Protein 3JTN (pdb70)

B-factor: mean 43.4, std 14.2, range [15.09, 226.24]

Organism: Bacillus subtilis (strain 168) (NCBI:txid224308)

InterPro domains:
  IPR008681 Negative regulator of genetic competence, MecA [MF_01124] (1-193)
  IPR008681 Negative regulator of genetic competence, MecA [PF05389] (1-189)
  IPR008681 Negative regulator of genetic competence, MecA [PIRSF029008] (1-193)
  IPR008681 Negative regulator of genetic competence, MecA [PTHR39161] (1-194)
  IPR038471 MecA, C-terminal domain superfamily [G3DSA:3.30.70.1950] (104-194)

Foldseek 3Di:
DFKFKAPDCVLVLVLLVVCVVQVNQWWWWWAAPNIIMTDGDDSDVDDPCVSVVSVVVRGHGDPDDVVCRPVPIHTDGHTRSSVVSVVPD/DFKWKALDVVLVLVLLVVLVVQVNQFWWWWAAPNIIMTDRPDRRPDDPVVSVVSVVVGTGGDPDDVVCRVVGTHTDGHRRVSVCSVPPVD

Secondary structure (DSSP, 8-state):
-EEEEESSHHHHHHHHHHHHHTT----EEEEETTEEEEEE---TT--HHHHHHHHHHH-EE----HHHHHHHSEEEESS-HHHHHHTT-/-EEEEESSHHHHHHHHHHHHHTT----EEEEETTEEEEEES--TT--HHHHHHHHHHH-EE----HHHHHHHSEEEESS-HHHHHHHH--

Radius of gyration: 16.96 Å; Cα contacts (8 Å, |Δi|>4): 336; chains: 2; bounding box: 32×52×38 Å

Structure (mmCIF, N/CA/C/O backbone):
data_3JTN
#
_entry.id   3JTN
#
_cell.length_a   28.930
_cell.length_b   71.660
_cell.length_c   39.330
_cell.angle_alpha   90.00
_cell.angle_beta   95.35
_cell.angle_gamma   90.00
#
_symmetry.space_group_name_H-M   'P 1 21 1'
#
loop_
_entity.id
_entity.type
_entity.pdbx_description
1 polymer 'Adapter protein mecA 2'
2 non-polymer 'IODIDE ION'
3 water water
#
loop_
_atom_site.group_PDB
_atom_site.id
_atom_site.type_symbol
_atom_site.label_atom_id
_atom_site.label_alt_id
_atom_site.label_comp_id
_atom_site.label_asym_id
_atom_site.label_entity_id
_atom_site.label_seq_id
_atom_site.pdbx_PDB_ins_code
_atom_site.Cartn_x
_atom_site.Cartn_y
_atom_site.Cartn_z
_atom_site.occupancy
_atom_site.B_iso_or_equiv
_atom_site.auth_seq_id
_atom_site.auth_comp_id
_atom_site.auth_asym_id
_atom_site.auth_atom_id
_atom_site.pdbx_PDB_model_num
ATOM 1 N N . ASP A 1 2 ? 7.716 59.306 20.564 1.00 64.84 2 ASP A N 1
ATOM 2 C CA . ASP A 1 2 ? 8.275 59.306 19.216 1.00 67.19 2 ASP A CA 1
ATOM 3 C C . ASP A 1 2 ? 9.696 58.760 19.258 1.00 64.00 2 ASP A C 1
ATOM 4 O O . ASP A 1 2 ? 10.460 58.915 18.299 1.00 64.71 2 ASP A O 1
ATOM 9 N N . ILE A 1 3 ? 10.045 58.143 20.384 1.00 57.35 3 ILE A N 1
ATOM 10 C CA . ILE A 1 3 ? 11.417 57.739 20.649 1.00 47.64 3 ILE A CA 1
ATOM 11 C C . ILE A 1 3 ? 11.572 56.229 20.611 1.00 45.30 3 ILE A C 1
ATOM 12 O O . ILE A 1 3 ? 10.883 55.516 21.334 1.00 43.32 3 ILE A O 1
ATOM 17 N N . ILE A 1 4 ? 12.498 55.750 19.787 1.00 43.69 4 ILE A N 1
ATOM 18 C CA . ILE A 1 4 ? 12.816 54.336 19.729 1.00 37.41 4 ILE A CA 1
ATOM 19 C C . ILE A 1 4 ? 14.303 54.214 19.476 1.00 37.30 4 ILE A C 1
ATOM 20 O O . ILE A 1 4 ? 14.820 54.754 18.495 1.00 37.57 4 ILE A O 1
ATOM 25 N N . TYR A 1 5 ? 14.995 53.504 20.358 1.00 34.78 5 TYR A N 1
ATOM 26 C CA . TYR A 1 5 ? 16.403 53.242 20.143 1.00 35.18 5 TYR A CA 1
ATOM 27 C C . TYR A 1 5 ? 16.620 51.758 19.960 1.00 34.35 5 TYR A C 1
ATOM 28 O O . TYR A 1 5 ? 15.924 50.955 20.567 1.00 35.10 5 TYR A O 1
ATOM 37 N N . GLN A 1 6 ? 17.549 51.393 19.086 1.00 33.47 6 GLN A N 1
ATOM 38 C CA . GLN A 1 6 ? 17.956 50.008 18.998 1.00 34.89 6 GLN A CA 1
ATOM 39 C C . GLN A 1 6 ? 19.152 49.838 19.913 1.00 41.27 6 GLN A C 1
ATOM 40 O O . GLN A 1 6 ? 19.846 50.804 20.236 1.00 44.15 6 GLN A O 1
ATOM 46 N N . PHE A 1 7 ? 19.388 48.611 20.341 1.00 44.30 7 PHE A N 1
ATOM 47 C CA . PHE A 1 7 ? 20.438 48.359 21.310 1.00 44.84 7 PHE A CA 1
ATOM 48 C C . PHE A 1 7 ? 21.314 47.199 20.882 1.00 50.01 7 PHE A C 1
ATOM 49 O O . PHE A 1 7 ? 20.839 46.241 20.274 1.00 52.92 7 PHE A O 1
ATOM 57 N N . HIS A 1 8 ? 22.607 47.316 21.153 1.00 51.90 8 HIS A N 1
ATOM 58 C CA . HIS A 1 8 ? 23.535 46.278 20.762 1.00 54.39 8 HIS A CA 1
ATOM 59 C C . HIS A 1 8 ? 23.127 44.980 21.451 1.00 49.22 8 HIS A C 1
ATOM 60 O O . HIS A 1 8 ? 22.925 43.956 20.799 1.00 50.89 8 HIS A O 1
ATOM 67 N N . SER A 1 9 ? 22.984 45.037 22.771 1.00 45.11 9 SER A N 1
ATOM 68 C CA . SER A 1 9 ? 22.510 43.890 23.533 1.00 48.14 9 SER A CA 1
ATOM 69 C C . SER A 1 9 ? 21.484 44.312 24.571 1.00 50.46 9 SER A C 1
ATOM 70 O O . SER A 1 9 ? 21.378 45.492 24.900 1.00 51.39 9 SER A O 1
ATOM 73 N N . PHE A 1 10 ? 20.730 43.345 25.088 1.00 49.38 10 PHE A N 1
ATOM 74 C CA . PHE A 1 10 ? 19.739 43.633 26.115 1.00 44.97 10 PHE A CA 1
ATOM 75 C C . PHE A 1 10 ? 20.394 44.226 27.365 1.00 41.40 10 PHE A C 1
ATOM 76 O O . PHE A 1 10 ? 19.751 44.928 28.143 1.00 37.50 10 PHE A O 1
ATOM 84 N N . GLU A 1 11 ? 21.678 43.948 27.557 1.00 38.61 11 GLU A N 1
ATOM 85 C CA . GLU A 1 11 ? 22.396 44.509 28.693 1.00 41.57 11 GLU A CA 1
ATOM 86 C C . GLU A 1 11 ? 22.495 46.034 28.620 1.00 37.66 11 GLU A C 1
ATOM 87 O O . GLU A 1 11 ? 22.492 46.707 29.649 1.00 37.20 11 GLU A O 1
ATOM 93 N N . ASP A 1 12 ? 22.591 46.582 27.413 1.00 36.59 12 ASP A N 1
ATOM 94 C CA . ASP A 1 12 ? 22.643 48.033 27.271 1.00 34.82 12 ASP A CA 1
ATOM 95 C C . ASP A 1 12 ? 21.314 48.621 27.723 1.00 29.46 12 ASP A C 1
ATOM 96 O O . ASP A 1 12 ? 21.250 49.760 28.182 1.00 28.07 12 ASP A O 1
ATOM 101 N N . ILE A 1 13 ? 20.250 47.830 27.611 1.00 28.78 13 ILE A N 1
ATOM 102 C CA . ILE A 1 13 ? 18.942 48.265 28.092 1.00 27.54 13 ILE A CA 1
ATOM 103 C C . ILE A 1 13 ? 18.889 48.121 29.595 1.00 30.40 13 ILE A C 1
ATOM 104 O O . ILE A 1 13 ? 18.281 48.935 30.268 1.00 29.55 13 ILE A O 1
ATOM 109 N N . ILE A 1 14 ? 19.551 47.104 30.143 1.00 34.67 14 ILE A N 1
ATOM 110 C CA . ILE A 1 14 ? 19.542 46.948 31.595 1.00 32.11 14 ILE A CA 1
ATOM 111 C C . ILE A 1 14 ? 20.289 48.109 32.221 1.00 33.00 14 ILE A C 1
ATOM 112 O O . ILE A 1 14 ? 19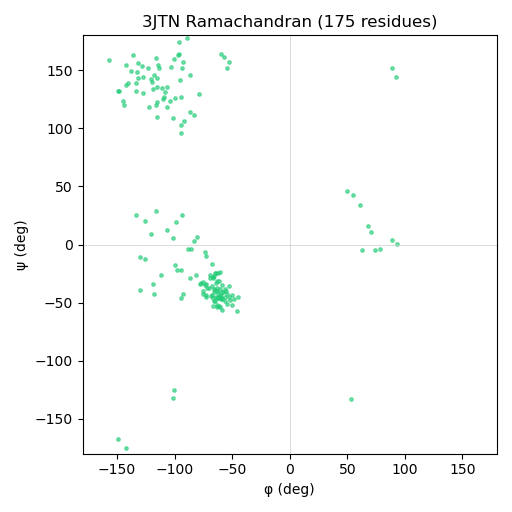.823 48.735 33.172 1.00 34.70 14 ILE A O 1
ATOM 117 N N . GLN A 1 15 ? 21.445 48.407 31.652 1.00 30.68 15 GLN A N 1
ATOM 118 C CA . GLN A 1 15 ? 22.279 49.500 32.102 1.00 25.05 15 GLN A CA 1
ATOM 119 C C . GLN A 1 15 ? 21.565 50.844 31.924 1.00 29.48 15 GLN A C 1
ATOM 120 O O . GLN A 1 15 ? 21.455 51.646 32.847 1.00 29.83 15 GLN A O 1
ATOM 126 N N . LEU A 1 16 ? 21.081 51.090 30.717 1.00 29.71 16 LEU A N 1
ATOM 127 C CA . LEU A 1 16 ? 20.236 52.244 30.466 1.00 27.65 16 LEU A CA 1
ATOM 128 C C . LEU A 1 16 ? 19.183 52.413 31.548 1.00 27.66 16 LEU A C 1
ATOM 129 O O . LEU A 1 16 ? 18.943 53.516 32.034 1.00 31.85 16 LEU A O 1
ATOM 134 N N . SER A 1 17 ? 18.542 51.315 31.918 1.00 28.54 17 SER A N 1
ATOM 135 C CA . SER A 1 17 ? 17.442 51.359 32.877 1.00 31.74 17 SER A CA 1
ATOM 136 C C . SER A 1 17 ? 17.807 52.062 34.161 1.00 33.16 17 SER A C 1
ATOM 137 O O . SER A 1 17 ? 16.976 52.736 34.770 1.00 35.95 17 SER A O 1
ATOM 140 N N . GLU A 1 18 ? 19.047 51.896 34.582 1.00 30.66 18 GLU A N 1
ATOM 141 C CA . GLU A 1 18 ? 19.516 52.561 35.792 1.00 36.25 18 GLU A CA 1
ATOM 142 C C . GLU A 1 18 ? 19.476 54.067 35.607 1.00 32.61 18 GLU A C 1
ATOM 143 O O . GLU A 1 18 ? 19.092 54.809 36.511 1.00 38.49 18 GLU A O 1
ATOM 149 N N . SER A 1 19 ? 19.863 54.522 34.424 1.00 28.12 19 SER A N 1
ATOM 150 C CA . SER A 1 19 ? 19.908 55.952 34.166 1.00 30.36 19 SER A CA 1
ATOM 151 C C . SER A 1 19 ? 18.475 56.463 34.039 1.00 26.83 19 SER A C 1
ATOM 152 O O . SER A 1 19 ? 18.124 57.474 34.636 1.00 27.91 19 SER A O 1
ATOM 155 N N . LEU A 1 20 ? 17.643 55.742 33.291 1.00 26.77 20 LEU A N 1
ATOM 156 C CA . LEU A 1 20 ? 16.246 56.157 33.120 1.00 30.86 20 LEU A CA 1
ATOM 157 C C . LEU A 1 20 ? 15.506 56.234 34.458 1.00 31.97 20 LEU A C 1
ATOM 158 O O . LEU A 1 20 ? 14.771 57.188 34.717 1.00 34.16 20 LEU A O 1
ATOM 163 N N . GLN A 1 21 ? 15.691 55.225 35.302 1.00 30.59 21 GLN A N 1
ATOM 164 C CA . GLN A 1 21 ? 15.138 55.256 36.651 1.00 30.82 21 GLN A CA 1
ATOM 165 C C . GLN A 1 21 ? 15.698 56.437 37.444 1.00 28.58 21 GLN A C 1
ATOM 166 O O . GLN A 1 21 ? 14.983 57.079 38.208 1.00 29.16 21 GLN A O 1
ATOM 172 N N . ARG A 1 22 ? 16.981 56.725 37.256 1.00 28.37 22 ARG A N 1
ATOM 173 C CA . ARG A 1 22 ? 17.590 57.868 37.911 1.00 29.64 22 ARG A CA 1
ATOM 174 C C . ARG A 1 22 ? 16.793 59.130 37.549 1.00 29.55 22 ARG A C 1
ATOM 175 O O . ARG A 1 22 ? 16.500 59.952 38.416 1.00 29.08 22 ARG A O 1
ATOM 183 N N . ILE A 1 23 ? 16.449 59.283 36.270 1.00 26.64 23 ILE A N 1
ATOM 184 C CA . ILE A 1 23 ? 15.790 60.510 35.829 1.00 25.66 23 ILE A CA 1
ATOM 185 C C . ILE A 1 23 ? 14.263 60.412 35.830 1.00 30.42 23 ILE A C 1
ATOM 186 O O . ILE A 1 23 ? 13.574 61.127 35.092 1.00 35.18 23 ILE A O 1
ATOM 191 N N . GLY A 1 24 ? 13.743 59.530 36.677 1.00 29.09 24 GLY A N 1
ATOM 192 C CA . GLY A 1 24 ? 12.308 59.405 36.867 1.00 30.17 24 GLY A CA 1
ATOM 193 C C . GLY A 1 24 ? 11.519 58.801 35.709 1.00 34.70 24 GLY A C 1
ATOM 194 O O . GLY A 1 24 ? 10.285 58.851 35.721 1.00 36.94 24 GLY A O 1
ATOM 195 N N . ILE A 1 25 ? 12.205 58.235 34.715 1.00 32.00 25 ILE A N 1
ATOM 196 C CA . ILE A 1 25 ? 11.520 57.559 33.603 1.00 31.23 25 ILE A CA 1
ATOM 197 C C . ILE A 1 25 ? 11.426 56.066 33.895 1.00 32.52 25 ILE A C 1
ATOM 198 O O . ILE A 1 25 ? 12.366 55.311 33.636 1.00 35.20 25 ILE A O 1
ATOM 203 N N . THR A 1 26 ? 10.289 55.640 34.431 1.00 33.43 26 THR A N 1
ATOM 204 C CA . THR A 1 26 ? 10.152 54.282 34.946 1.00 36.62 26 THR A CA 1
ATOM 205 C C . THR A 1 26 ? 9.398 53.363 33.975 1.00 34.13 26 THR A C 1
ATOM 206 O O . THR A 1 26 ? 9.129 52.204 34.272 1.00 31.14 26 THR A O 1
ATOM 210 N N . GLY A 1 27 ? 9.087 53.877 32.792 1.00 35.78 27 GLY A N 1
ATOM 211 C CA . GLY A 1 27 ? 8.306 53.116 31.838 1.00 33.80 27 GLY A CA 1
ATOM 212 C C . GLY A 1 27 ? 9.149 52.478 30.757 1.00 35.87 27 GLY A C 1
ATOM 213 O O . GLY A 1 27 ? 10.087 51.744 31.034 1.00 38.11 27 GLY A O 1
ATOM 214 N N . GLY A 1 28 ? 8.816 52.758 29.505 1.00 34.88 28 GLY A N 1
ATOM 215 C CA . GLY A 1 28 ? 9.521 52.154 28.397 1.00 32.97 28 GLY A CA 1
ATOM 216 C C . GLY A 1 28 ? 8.882 50.874 27.900 1.00 32.45 28 GLY A C 1
ATOM 217 O O . GLY A 1 28 ? 8.357 50.066 28.662 1.00 33.06 28 GLY A O 1
ATOM 218 N N . THR A 1 29 ? 8.937 50.681 26.597 1.00 32.90 29 THR A N 1
ATOM 219 C CA . THR A 1 29 ? 8.478 49.442 26.016 1.00 31.14 29 THR A CA 1
ATOM 220 C C . THR A 1 29 ? 9.607 48.809 25.242 1.00 32.00 29 THR A C 1
ATOM 221 O O . THR A 1 29 ? 10.128 49.392 24.292 1.00 33.05 29 THR A O 1
ATOM 225 N N . VAL A 1 30 ? 9.996 47.617 25.663 1.00 33.43 30 VAL A N 1
ATOM 226 C CA . VAL A 1 30 ? 11.065 46.895 24.993 1.00 33.47 3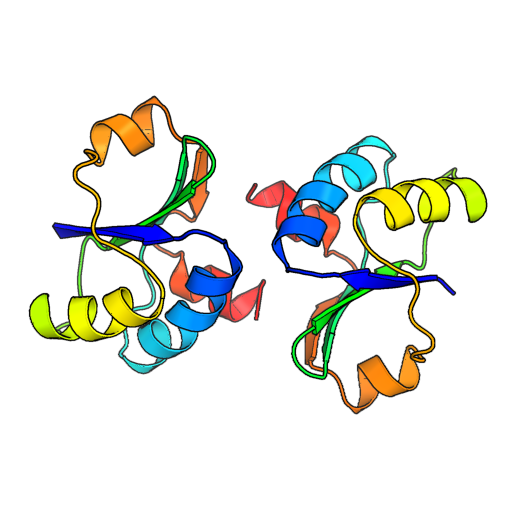0 VAL A CA 1
ATOM 227 C C . VAL A 1 30 ? 10.498 45.936 23.967 1.00 31.76 30 VAL A C 1
ATOM 228 O O . VAL A 1 30 ? 9.639 45.119 24.290 1.00 31.94 30 VAL A O 1
ATOM 232 N N . TYR A 1 31 ? 10.989 46.043 22.735 1.00 29.04 31 TYR A N 1
ATOM 233 C CA . TYR A 1 31 ? 10.649 45.100 21.682 1.00 31.82 31 TYR A CA 1
ATOM 234 C C . TYR A 1 31 ? 11.872 44.296 21.281 1.00 33.38 31 TYR A C 1
ATOM 235 O O . TYR A 1 31 ? 12.989 44.776 21.394 1.00 30.60 31 TYR A O 1
ATOM 244 N N . HIS A 1 32 ? 11.653 43.072 20.805 1.00 36.51 32 HIS A N 1
ATOM 245 C CA . HIS A 1 32 ? 12.716 42.318 20.155 1.00 37.58 32 HIS A CA 1
ATOM 246 C C . HIS A 1 32 ? 12.321 42.124 18.709 1.00 39.76 32 HIS A C 1
ATOM 247 O O . HIS A 1 32 ? 11.265 41.580 18.412 1.00 40.68 32 HIS A O 1
ATOM 254 N N . TYR A 1 33 ? 13.170 42.578 17.806 1.00 41.34 33 TYR A N 1
ATOM 255 C CA . TYR A 1 33 ? 12.860 42.503 16.396 1.00 47.36 33 TYR A CA 1
ATOM 256 C C . TYR A 1 33 ? 14.148 42.327 15.609 1.00 51.15 33 TYR A C 1
ATOM 257 O O . TYR A 1 33 ? 15.127 43.031 15.849 1.00 50.65 33 TYR A O 1
ATOM 266 N N . ASP A 1 34 ? 14.155 41.370 14.686 1.00 56.87 34 ASP A N 1
ATOM 267 C CA . ASP A 1 34 ? 15.314 41.163 13.828 1.00 60.45 34 ASP A CA 1
ATOM 268 C C . ASP A 1 34 ? 16.593 40.951 14.651 1.00 59.30 34 ASP A C 1
ATOM 269 O O . ASP A 1 34 ? 17.647 41.501 14.329 1.00 58.49 34 ASP A O 1
ATOM 274 N N . GLY A 1 35 ? 16.497 40.161 15.716 1.00 58.13 35 GLY A N 1
ATOM 275 C CA . GLY A 1 35 ? 17.660 39.864 16.537 1.00 57.30 35 GLY A CA 1
ATOM 276 C C . GLY A 1 35 ? 18.223 41.041 17.320 1.00 53.21 35 GLY A C 1
ATOM 277 O O . GLY A 1 35 ? 19.358 40.996 17.803 1.00 51.63 35 GLY A O 1
ATOM 278 N N . GLN A 1 36 ? 17.439 42.106 17.448 1.00 49.95 36 GLN A N 1
ATOM 279 C CA . GLN A 1 36 ? 17.848 43.222 18.291 1.00 45.84 36 GLN A CA 1
ATOM 280 C C . GLN A 1 36 ? 16.739 43.646 19.225 1.00 40.26 36 GLN A C 1
ATOM 281 O O . GLN A 1 36 ? 15.566 43.405 18.964 1.00 42.93 36 GLN A O 1
ATOM 287 N N . TYR A 1 37 ? 17.132 44.281 20.317 1.00 35.30 37 TYR A N 1
ATOM 288 C CA . TYR A 1 37 ? 16.198 44.853 21.268 1.00 32.35 37 TYR A CA 1
ATOM 289 C C . TYR A 1 37 ? 15.976 46.326 20.978 1.00 33.02 37 TYR A C 1
ATOM 290 O O . TYR A 1 37 ? 16.902 47.059 20.641 1.00 36.09 37 TYR A O 1
ATOM 299 N N . PHE A 1 38 ? 14.741 46.766 21.132 1.00 33.37 38 PHE A N 1
ATOM 300 C CA . PHE A 1 38 ? 14.420 48.162 20.935 1.00 33.83 38 PHE A CA 1
ATOM 301 C C . PHE A 1 38 ? 13.684 48.657 22.149 1.00 31.29 38 PHE A C 1
ATOM 302 O O . PHE A 1 38 ? 12.895 47.932 22.754 1.00 34.67 38 PHE A O 1
ATOM 310 N N . LEU A 1 39 ? 13.944 49.899 22.505 1.00 28.17 39 LEU A N 1
ATOM 311 C CA . LEU A 1 39 ? 13.191 50.529 23.560 1.00 29.49 39 LEU A CA 1
ATOM 312 C C . LEU A 1 39 ? 12.420 51.676 22.965 1.00 30.70 39 LEU A C 1
ATOM 313 O O . LEU A 1 39 ? 12.940 52.452 22.160 1.00 33.76 39 LEU A O 1
ATOM 318 N N . SER A 1 40 ? 11.165 51.769 23.360 1.00 31.65 40 SER A N 1
ATOM 319 C CA . SER A 1 40 ? 10.321 52.863 22.940 1.00 32.88 40 SER A CA 1
ATOM 320 C C . SER A 1 40 ? 9.936 53.548 24.215 1.00 31.45 40 SER A C 1
ATOM 321 O O . SER A 1 40 ? 9.589 52.881 25.190 1.00 31.38 40 SER A O 1
ATOM 324 N N . LEU A 1 41 ? 10.026 54.871 24.224 1.00 34.46 41 LEU A N 1
ATOM 325 C CA . LEU A 1 41 ? 9.590 55.657 25.365 1.00 36.59 41 LEU A CA 1
ATOM 326 C C . LEU A 1 41 ? 8.504 56.594 24.877 1.00 39.36 41 LEU A C 1
ATOM 327 O O . LEU A 1 41 ? 8.576 57.110 23.761 1.00 38.16 41 LEU A O 1
ATOM 332 N N . GLU A 1 42 ? 7.497 56.807 25.713 1.00 45.91 42 GLU A N 1
ATOM 333 C CA . GLU A 1 42 ? 6.378 57.661 25.359 1.00 52.25 42 GLU A CA 1
ATOM 334 C C . GLU A 1 42 ? 6.334 58.841 26.317 1.00 54.18 42 GLU A C 1
ATOM 335 O O . GLU A 1 42 ? 6.103 59.981 25.908 1.00 56.42 42 GLU A O 1
ATOM 341 N N . ASP A 1 43 ? 6.544 58.561 27.599 1.00 53.39 43 ASP A N 1
ATOM 342 C CA . ASP A 1 43 ? 6.561 59.612 28.602 1.00 56.62 43 ASP A CA 1
ATOM 343 C C . ASP A 1 43 ? 7.997 59.896 28.998 1.00 50.76 43 ASP A C 1
ATOM 344 O O . ASP A 1 43 ? 8.732 58.994 29.400 1.00 53.79 43 ASP A O 1
ATOM 349 N N . LEU A 1 44 ? 8.395 61.151 28.858 1.00 46.27 44 LEU A N 1
ATOM 350 C CA . LEU A 1 44 ? 9.747 61.575 29.205 1.00 45.22 44 LEU A CA 1
ATOM 351 C C . LEU A 1 44 ? 9.822 62.219 30.591 1.00 45.78 44 LEU A C 1
ATOM 352 O O . LEU A 1 44 ? 10.777 62.923 30.910 1.00 45.93 44 LEU A O 1
ATOM 357 N N . GLY A 1 45 ? 8.815 61.961 31.416 1.00 47.22 45 GLY A N 1
ATOM 358 C CA . GLY A 1 45 ? 8.709 62.609 32.706 1.00 48.44 45 GLY A CA 1
ATOM 359 C C . GLY A 1 45 ? 8.790 64.120 32.589 1.00 49.83 45 GLY A C 1
ATOM 360 O O . GLY A 1 45 ? 8.132 64.733 31.739 1.00 52.22 45 GLY A O 1
ATOM 361 N N . SER A 1 46 ? 9.607 64.721 33.449 1.00 44.29 46 SER A N 1
ATOM 362 C CA . SER A 1 46 ? 9.768 66.168 33.487 1.00 41.50 46 SER A CA 1
ATOM 363 C C . SER A 1 46 ? 10.767 66.604 32.430 1.00 39.88 46 SER A C 1
ATOM 364 O O . SER A 1 46 ? 11.097 67.780 32.313 1.00 40.29 46 SER A O 1
ATOM 367 N N . HIS A 1 47 ? 11.235 65.636 31.653 1.00 39.77 47 HIS A N 1
ATOM 368 C CA . HIS A 1 47 ? 12.339 65.854 30.735 1.00 38.77 47 HIS A CA 1
ATOM 369 C C . HIS A 1 47 ? 11.908 66.134 29.309 1.00 43.38 47 HIS A C 1
ATOM 370 O O . HIS A 1 47 ? 10.772 65.864 28.897 1.00 41.59 47 HIS A O 1
ATOM 377 N N . THR A 1 48 ? 12.857 66.673 28.562 1.00 45.61 48 THR A N 1
ATOM 378 C CA . THR A 1 48 ? 12.662 67.018 27.177 1.00 50.15 48 THR A CA 1
ATOM 379 C C . THR A 1 48 ? 13.027 65.796 26.346 1.00 50.04 48 THR A C 1
ATOM 380 O O . THR A 1 48 ? 13.435 64.776 26.893 1.00 49.11 48 THR A O 1
ATOM 384 N N . ALA A 1 49 ? 12.873 65.880 25.032 1.00 51.21 49 ALA A N 1
ATOM 385 C CA . ALA A 1 49 ? 13.249 64.759 24.178 1.00 48.95 49 ALA A CA 1
ATOM 386 C C . ALA A 1 49 ? 14.758 64.701 24.051 1.00 47.60 49 ALA A C 1
ATOM 387 O O . ALA A 1 49 ? 15.352 63.632 24.124 1.00 47.72 49 ALA A O 1
ATOM 389 N N . GLU A 1 50 ? 15.370 65.865 23.867 1.00 49.43 50 GLU A N 1
ATOM 390 C CA . GLU A 1 50 ? 16.818 65.969 23.735 1.00 50.61 50 GLU A CA 1
ATOM 391 C C . GLU A 1 50 ? 17.502 65.400 24.969 1.00 47.22 50 GLU A C 1
ATOM 392 O O . GLU A 1 50 ? 18.509 64.719 24.861 1.00 48.72 50 GLU A O 1
ATOM 398 N N . GLY A 1 51 ? 16.941 65.687 26.139 1.00 43.18 51 GLY A N 1
ATOM 399 C CA . GLY A 1 51 ? 17.455 65.167 27.390 1.00 43.76 51 GLY A CA 1
ATOM 400 C C . GLY A 1 51 ? 17.469 63.654 27.432 1.00 41.92 51 GLY A C 1
ATOM 401 O O . GLY A 1 51 ? 18.509 63.037 27.646 1.00 41.60 51 GLY A O 1
ATOM 402 N N . VAL A 1 52 ? 16.307 63.050 27.218 1.00 40.24 52 VAL A N 1
ATOM 403 C CA . VAL A 1 52 ? 16.184 61.606 27.289 1.00 37.67 52 VAL A CA 1
ATOM 404 C C . VAL A 1 52 ? 16.917 60.925 26.140 1.00 37.58 52 VAL A C 1
ATOM 405 O O . VAL A 1 52 ? 17.627 59.941 26.350 1.00 41.05 52 VAL A O 1
ATOM 409 N N . VAL A 1 53 ? 16.757 61.448 24.929 1.00 36.87 53 VAL A N 1
ATOM 410 C CA . VAL A 1 53 ? 17.483 60.912 23.780 1.00 39.64 53 VAL A CA 1
ATOM 411 C C . VAL A 1 53 ? 18.981 60.941 24.027 1.00 39.42 53 VAL A C 1
ATOM 412 O O . VAL A 1 53 ? 19.670 59.952 23.798 1.00 39.78 53 VAL A O 1
ATOM 416 N N . ALA A 1 54 ? 19.483 62.084 24.486 1.00 40.07 54 ALA A N 1
ATOM 417 C CA . ALA A 1 54 ? 20.895 62.212 24.804 1.00 38.25 54 ALA A CA 1
ATOM 418 C C . ALA A 1 54 ? 21.345 61.035 25.655 1.00 42.59 54 ALA A C 1
ATOM 419 O O . ALA A 1 54 ? 22.379 60.429 25.376 1.00 48.20 54 ALA A O 1
ATOM 421 N N . VAL A 1 55 ? 20.574 60.695 26.686 1.00 40.97 55 VAL A N 1
ATOM 422 C CA . VAL A 1 55 ? 20.966 59.571 27.530 1.00 40.22 55 VAL A CA 1
ATOM 423 C C . VAL A 1 55 ? 20.744 58.260 26.798 1.00 41.33 55 VAL A C 1
ATOM 424 O O . VAL A 1 55 ? 21.514 57.317 26.975 1.00 39.22 55 VAL A O 1
ATOM 428 N N . LEU A 1 56 ? 19.702 58.198 25.968 1.00 42.03 56 LEU A N 1
ATOM 429 C CA . LEU A 1 56 ? 19.433 56.991 25.192 1.00 40.41 56 LEU A CA 1
ATOM 430 C C . LEU A 1 56 ? 20.620 56.649 24.307 1.00 39.43 56 LEU A C 1
ATOM 431 O O . LEU A 1 56 ? 20.982 55.477 24.179 1.00 36.30 56 LEU A O 1
ATOM 436 N N . ALA A 1 57 ? 21.210 57.684 23.705 1.00 41.13 57 ALA A N 1
ATOM 437 C CA . ALA A 1 57 ? 22.338 57.546 22.779 1.00 42.44 57 ALA A CA 1
ATOM 438 C C . ALA A 1 57 ? 23.591 56.986 23.438 1.00 44.93 57 ALA A C 1
ATOM 439 O O . ALA A 1 57 ? 24.454 56.412 22.761 1.00 47.15 57 ALA A O 1
ATOM 441 N N . GLU A 1 58 ? 23.700 57.170 24.750 1.00 44.04 58 GLU A N 1
ATOM 442 C CA . GLU A 1 58 ? 24.821 56.618 25.499 1.00 42.89 58 GLU A CA 1
ATOM 443 C C . GLU A 1 58 ? 24.740 55.104 25.495 1.00 39.38 58 GLU A C 1
ATOM 444 O O . GLU A 1 58 ? 25.748 54.421 25.600 1.00 41.71 58 GLU A O 1
ATOM 450 N N . TYR A 1 59 ? 23.529 54.570 25.379 1.00 37.67 59 TYR A N 1
ATOM 451 C CA . TYR A 1 59 ? 23.338 53.130 25.523 1.00 33.77 59 TYR A CA 1
ATOM 452 C C . TYR A 1 59 ? 22.932 52.421 24.236 1.00 33.86 59 TYR A C 1
ATOM 453 O O . TYR A 1 59 ? 23.195 51.235 24.058 1.00 31.97 59 TYR A O 1
ATOM 462 N N . GLY A 1 60 ? 22.289 53.152 23.336 1.00 34.76 60 GLY A N 1
ATOM 463 C CA . GLY A 1 60 ? 21.820 52.555 22.110 1.00 33.24 60 GLY A CA 1
ATOM 464 C C . GLY A 1 60 ? 21.976 53.519 20.958 1.00 35.74 60 GLY A C 1
ATOM 465 O O . GLY A 1 60 ? 22.527 54.610 21.108 1.00 37.45 60 GLY A O 1
ATOM 466 N N . ASN A 1 61 ? 21.484 53.106 19.801 1.00 31.73 61 ASN A N 1
ATOM 467 C CA . ASN A 1 61 ? 21.576 53.916 18.614 1.00 36.39 61 ASN A CA 1
ATOM 468 C C . ASN A 1 61 ? 20.182 54.166 18.057 1.00 33.64 61 ASN A C 1
ATOM 469 O O . ASN A 1 61 ? 19.283 53.362 18.263 1.00 33.51 61 ASN A O 1
ATOM 474 N N . PRO A 1 62 ? 20.000 55.295 17.369 1.00 32.91 62 PRO A N 1
ATOM 475 C CA . PRO A 1 62 ? 18.675 55.573 16.826 1.00 35.10 62 PRO A CA 1
ATOM 476 C C . PRO A 1 62 ? 18.318 54.435 15.876 1.00 37.86 62 PRO A C 1
ATOM 477 O O . PRO A 1 62 ? 19.178 53.641 15.467 1.00 36.40 62 PRO A O 1
ATOM 481 N N . THR A 1 63 ? 17.047 54.341 15.541 1.00 36.59 63 THR A N 1
ATOM 482 C CA . THR A 1 63 ? 16.605 53.346 14.588 1.00 35.12 63 THR A CA 1
ATOM 483 C C . THR A 1 63 ? 15.613 54.058 13.695 1.00 37.10 63 THR A C 1
ATOM 484 O O . THR A 1 63 ? 14.950 54.995 14.140 1.00 35.50 63 THR A O 1
ATOM 488 N N . THR A 1 64 ? 15.526 53.647 12.433 1.00 41.33 64 THR A N 1
ATOM 489 C CA . THR A 1 64 ? 14.541 54.228 11.527 1.00 46.51 64 THR A CA 1
ATOM 490 C C . THR A 1 64 ? 13.229 53.461 11.630 1.00 50.77 64 THR A C 1
ATOM 491 O O . THR A 1 64 ? 12.230 53.831 11.015 1.00 55.31 64 THR A O 1
ATOM 495 N N . LEU A 1 65 ? 13.235 52.393 12.419 1.00 50.86 65 LEU A N 1
ATOM 496 C CA . LEU A 1 65 ? 12.042 51.576 12.576 1.00 53.30 65 LEU A CA 1
ATOM 497 C C . LEU A 1 65 ? 10.850 52.429 12.972 1.00 51.45 65 LEU A C 1
ATOM 498 O O . LEU A 1 65 ? 11.010 53.526 13.486 1.00 48.72 65 LEU A O 1
ATOM 503 N N . THR A 1 66 ? 9.651 51.932 12.698 1.00 51.36 66 THR A N 1
ATOM 504 C CA . THR A 1 66 ? 8.450 52.543 13.233 1.00 46.00 66 THR A CA 1
ATOM 505 C C . THR A 1 66 ? 8.005 51.711 14.426 1.00 40.53 66 THR A C 1
ATOM 506 O O . THR A 1 66 ? 8.417 50.551 14.571 1.00 37.64 66 THR A O 1
ATOM 510 N N . ILE A 1 67 ? 7.193 52.297 15.302 1.00 42.31 67 ILE A N 1
ATOM 511 C CA . ILE A 1 67 ? 6.618 51.528 16.405 1.00 42.03 67 ILE A CA 1
ATOM 512 C C . ILE A 1 67 ? 5.621 50.548 15.809 1.00 39.97 67 ILE A C 1
ATOM 513 O O . ILE A 1 67 ? 5.351 49.495 16.386 1.00 39.60 67 ILE A O 1
ATOM 518 N N . TYR A 1 68 ? 5.077 50.913 14.648 1.00 42.37 68 TYR A N 1
ATOM 519 C CA . TYR A 1 68 ? 4.190 50.025 13.897 1.00 46.12 68 TYR A CA 1
ATOM 520 C C . TYR A 1 68 ? 4.934 48.756 13.494 1.00 46.70 68 TYR A C 1
ATOM 521 O O . TYR A 1 68 ? 4.477 47.644 13.757 1.00 48.65 68 TYR A O 1
ATOM 530 N N . ARG A 1 69 ? 6.084 48.927 12.853 1.00 47.52 69 ARG A N 1
ATOM 531 C CA . ARG A 1 69 ? 6.906 47.790 12.466 1.00 52.27 69 ARG A CA 1
ATOM 532 C C . ARG A 1 69 ? 7.222 46.929 13.680 1.00 50.21 69 ARG A C 1
ATOM 533 O O . ARG A 1 69 ? 7.216 45.695 13.607 1.00 49.65 69 ARG A O 1
ATOM 541 N N . LEU A 1 70 ? 7.499 47.591 14.798 1.00 46.15 70 LEU A N 1
ATOM 542 C CA . LEU A 1 70 ? 7.847 46.898 16.032 1.00 46.02 70 LEU A CA 1
ATOM 543 C C . LEU A 1 70 ? 6.651 46.217 16.706 1.00 46.06 70 LEU A C 1
ATOM 544 O O . LEU A 1 70 ? 6.796 45.156 17.301 1.00 45.60 70 LEU A O 1
ATOM 549 N N . GLN A 1 71 ? 5.475 46.820 16.620 1.00 49.52 71 GLN A N 1
ATOM 550 C CA . GLN A 1 71 ? 4.327 46.273 17.333 1.00 56.33 71 GLN A CA 1
ATOM 551 C C . GLN A 1 71 ? 3.572 45.198 16.550 1.00 57.65 71 GLN A C 1
ATOM 552 O O . GLN A 1 71 ? 2.962 44.307 17.139 1.00 58.64 71 GLN A O 1
ATOM 558 N N . GLU A 1 72 ? 3.603 45.273 15.229 1.00 58.69 72 GLU A N 1
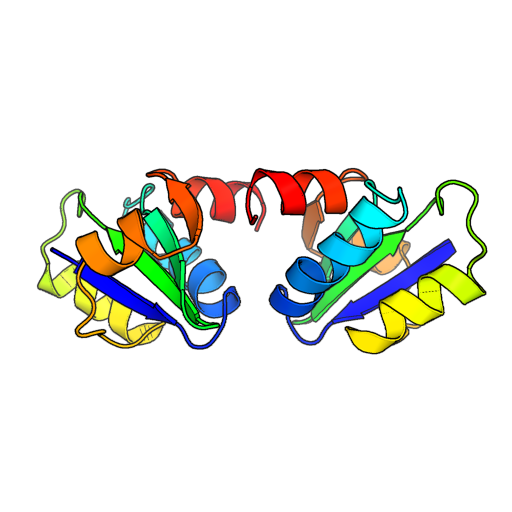ATOM 559 C CA . GLU A 1 72 ? 2.891 44.281 14.439 1.00 65.42 72 GLU A CA 1
ATOM 560 C C . GLU A 1 72 ? 3.817 43.143 14.028 1.00 65.38 72 GLU A C 1
ATOM 561 O O . GLU A 1 72 ? 3.363 42.039 13.739 1.00 67.52 72 GLU A O 1
ATOM 567 N N . TYR A 1 73 ? 5.119 43.405 14.027 1.00 64.07 73 TYR A N 1
ATOM 568 C CA . TYR A 1 73 ? 6.077 42.418 13.539 1.00 66.17 73 TYR A CA 1
ATOM 569 C C . TYR A 1 73 ? 7.199 42.065 14.533 1.00 65.45 73 TYR A C 1
ATOM 570 O O . TYR A 1 73 ? 7.925 41.093 14.333 1.00 63.47 73 TYR A O 1
ATOM 579 N N . GLY A 1 74 ? 7.334 42.846 15.600 1.00 65.21 74 GLY A N 1
ATOM 580 C CA . GLY A 1 74 ? 8.346 42.575 16.608 1.00 62.59 74 GLY A CA 1
ATOM 581 C C . GLY A 1 74 ? 7.794 41.796 17.789 1.00 60.33 74 GLY A C 1
ATOM 582 O O . GLY A 1 74 ? 6.591 41.551 17.875 1.00 62.93 74 GLY A O 1
ATOM 583 N N . LYS A 1 75 ? 8.674 41.404 18.703 1.00 54.26 75 LYS A N 1
ATOM 584 C CA . LYS A 1 75 ? 8.257 40.701 19.910 1.00 54.56 75 LYS A CA 1
ATOM 585 C C . LYS A 1 75 ? 8.179 41.668 21.093 1.00 49.91 75 LYS A C 1
ATOM 586 O O . LYS A 1 75 ? 9.135 42.391 21.389 1.00 47.76 75 LYS A O 1
ATOM 592 N N . LEU A 1 76 ? 7.028 41.688 21.755 1.00 46.86 76 L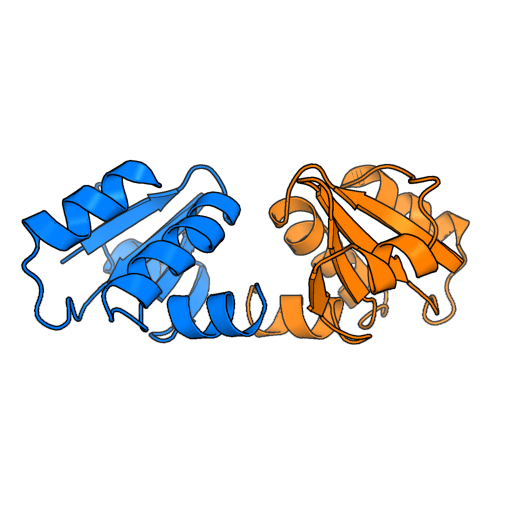EU A N 1
ATOM 593 C CA . LEU A 1 76 ? 6.820 42.569 22.896 1.00 44.38 76 LEU A CA 1
ATOM 594 C C . LEU A 1 76 ? 7.399 41.921 24.145 1.00 45.28 76 LEU A C 1
ATOM 595 O O . LEU A 1 76 ? 6.901 40.908 24.633 1.00 46.82 76 LEU A O 1
ATOM 600 N N . ILE A 1 77 ? 8.468 42.503 24.659 1.00 43.68 77 ILE A N 1
ATOM 601 C CA . ILE A 1 77 ? 9.123 41.928 25.814 1.00 42.02 77 ILE A CA 1
ATOM 602 C C . ILE A 1 77 ? 8.571 42.593 27.061 1.00 36.55 77 ILE A C 1
ATOM 603 O O . ILE A 1 77 ? 8.241 41.928 28.045 1.00 32.60 77 ILE A O 1
ATOM 608 N N . MET A 1 78 ? 8.480 43.916 27.016 1.00 34.21 78 MET A N 1
ATOM 609 C CA . MET A 1 78 ? 8.006 44.662 28.162 1.00 36.52 78 MET A CA 1
ATOM 610 C C . MET A 1 78 ? 7.191 45.840 27.688 1.00 38.89 78 MET A C 1
ATOM 611 O O . MET A 1 78 ? 7.693 46.699 26.967 1.00 37.33 78 MET A O 1
ATOM 616 N N . ASP A 1 79 ? 5.926 45.876 28.088 1.00 42.62 79 ASP A N 1
ATOM 617 C CA . ASP A 1 79 ? 5.046 46.958 27.680 1.00 47.94 79 ASP A CA 1
ATOM 618 C C . ASP A 1 79 ? 4.884 47.981 28.789 1.00 48.53 79 ASP A C 1
ATOM 619 O O . ASP A 1 79 ? 4.245 47.701 29.806 1.00 49.07 79 ASP A O 1
ATOM 624 N N . GLY A 1 80 ? 5.473 49.159 28.586 1.00 45.61 80 GLY A N 1
ATOM 625 C CA . GLY A 1 80 ? 5.208 50.316 29.422 1.00 41.87 80 GLY A CA 1
ATOM 626 C C . GLY A 1 80 ? 5.828 50.280 30.802 1.00 41.29 80 GLY A C 1
ATOM 627 O O . GLY A 1 80 ? 5.724 51.249 31.550 1.00 46.43 80 GLY A O 1
ATOM 628 N N . ASN A 1 81 ? 6.465 49.170 31.152 1.00 39.96 81 ASN A N 1
ATOM 629 C CA . ASN A 1 81 ? 7.134 49.073 32.448 1.00 42.18 81 ASN A CA 1
ATOM 630 C C . ASN A 1 81 ? 8.534 48.488 32.334 1.00 37.32 81 ASN A C 1
ATOM 631 O O . ASN A 1 81 ? 9.057 47.920 33.286 1.00 36.01 81 ASN A O 1
ATOM 636 N N . ALA A 1 82 ? 9.135 48.636 31.158 1.00 36.76 82 ALA A N 1
ATOM 637 C CA . ALA A 1 82 ? 10.496 48.156 30.910 1.00 33.03 82 ALA A CA 1
ATOM 638 C C . ALA A 1 82 ? 11.485 48.503 32.020 1.00 35.14 82 ALA A C 1
ATOM 639 O O . ALA A 1 82 ? 12.144 47.617 32.582 1.00 37.46 82 ALA A O 1
ATOM 641 N N . VAL A 1 83 ? 11.612 49.793 32.321 1.00 33.10 83 VAL A N 1
ATOM 642 C CA . VAL A 1 83 ? 12.639 50.233 33.258 1.00 29.18 83 VAL A CA 1
ATOM 643 C C . VAL A 1 83 ? 12.361 49.709 34.651 1.00 32.31 83 VAL A C 1
ATOM 644 O O . VAL A 1 83 ? 13.277 49.325 35.368 1.00 34.22 83 VAL A O 1
ATOM 648 N N . GLU A 1 84 ? 11.093 49.685 35.041 1.00 31.46 84 GLU A N 1
ATOM 649 C CA . GLU A 1 84 ? 10.781 49.299 36.396 1.00 36.47 84 GLU A CA 1
ATOM 650 C C . GLU A 1 84 ? 10.872 47.788 36.543 1.00 36.37 84 GLU A C 1
ATOM 651 O O . GLU A 1 84 ? 11.252 47.293 37.594 1.00 35.53 84 GLU A O 1
ATOM 657 N N . THR A 1 85 ? 10.528 47.066 35.482 1.00 36.28 85 THR A N 1
ATOM 658 C CA . THR A 1 85 ? 10.694 45.620 35.447 1.00 35.20 85 THR A CA 1
ATOM 659 C C . THR A 1 85 ? 12.162 45.250 35.580 1.00 29.75 85 THR A C 1
ATOM 660 O O . THR A 1 85 ? 12.521 44.367 36.339 1.00 30.77 85 THR A O 1
ATOM 664 N N . ILE A 1 86 ? 13.006 45.937 34.825 1.00 33.39 86 ILE A N 1
ATOM 665 C CA . ILE A 1 86 ? 14.438 45.707 34.877 1.00 33.19 86 ILE A CA 1
ATOM 666 C C . ILE A 1 86 ? 15.014 46.116 36.223 1.00 40.10 86 ILE A C 1
ATOM 667 O O . ILE A 1 86 ? 15.692 45.328 36.875 1.00 44.92 86 ILE A O 1
ATOM 672 N N . GLN A 1 87 ? 14.743 47.348 36.641 1.00 39.55 87 GLN A N 1
ATOM 673 C CA . GLN A 1 87 ? 15.314 47.856 37.880 1.00 39.46 87 GLN A CA 1
ATOM 674 C C . GLN A 1 87 ? 14.848 47.036 39.054 1.00 43.42 87 GLN A C 1
ATOM 675 O O . GLN A 1 87 ? 15.519 46.979 40.080 1.00 44.13 87 GLN A O 1
ATOM 681 N N . THR A 1 88 ? 13.696 46.395 38.900 1.00 47.15 88 THR A N 1
ATOM 682 C CA . THR A 1 88 ? 13.124 45.628 39.992 1.00 52.46 88 THR A CA 1
ATOM 683 C C . THR A 1 88 ? 13.783 44.252 40.089 1.00 57.87 88 THR A C 1
ATOM 684 O O . THR A 1 88 ? 13.370 43.412 40.888 1.00 62.22 88 THR A O 1
ATOM 688 N N . HIS A 1 89 ? 14.817 44.038 39.278 1.00 56.55 89 HIS A N 1
ATOM 689 C CA . HIS A 1 89 ? 15.565 42.778 39.282 1.00 58.52 89 HIS A CA 1
ATOM 690 C C . HIS A 1 89 ? 17.063 43.040 39.383 1.00 55.94 89 HIS A C 1
ATOM 691 O O . HIS A 1 89 ? 17.783 42.321 40.066 1.00 56.05 89 HIS A O 1
ATOM 698 N N . PHE A 1 90 ? 17.517 44.081 38.690 1.00 53.66 90 PHE A N 1
ATOM 699 C CA . PHE A 1 90 ? 18.932 44.405 38.593 1.00 53.88 90 PHE A CA 1
ATOM 700 C C . PHE A 1 90 ? 19.285 45.607 39.462 1.00 55.59 90 PHE A C 1
ATOM 701 O O . PHE A 1 90 ? 18.450 46.094 40.227 1.00 56.05 90 PHE A O 1
ATOM 709 N N . ASP B 1 2 ? 23.658 22.206 42.466 1.00 60.85 2 ASP B N 1
ATOM 710 C CA . ASP B 1 2 ? 24.618 21.382 41.743 1.00 60.48 2 ASP B CA 1
ATOM 711 C C . ASP B 1 2 ? 25.423 22.202 40.736 1.00 56.80 2 ASP B C 1
ATOM 712 O O . ASP B 1 2 ? 26.658 22.204 40.761 1.00 59.16 2 ASP B O 1
ATOM 717 N N . ILE B 1 3 ? 24.713 22.890 39.844 1.00 46.02 3 ILE B N 1
ATOM 718 C CA . ILE B 1 3 ? 25.338 23.515 38.683 1.00 42.58 3 ILE B CA 1
ATOM 719 C C . ILE B 1 3 ? 25.362 25.027 38.720 1.00 36.11 3 ILE B C 1
ATOM 720 O O . ILE B 1 3 ? 24.358 25.666 39.010 1.00 34.41 3 ILE B O 1
ATOM 725 N N . ILE B 1 4 ? 26.510 25.597 38.384 1.00 31.59 4 ILE B N 1
ATOM 726 C CA . ILE B 1 4 ? 26.621 27.033 38.211 1.00 27.94 4 ILE B CA 1
ATOM 727 C C . ILE B 1 4 ? 27.365 27.317 36.920 1.00 27.99 4 ILE B C 1
ATOM 728 O O . ILE B 1 4 ? 28.395 26.723 36.648 1.00 21.91 4 ILE B O 1
ATOM 733 N N . TYR B 1 5 ? 26.822 28.208 36.107 1.00 28.17 5 TYR B N 1
ATOM 734 C CA . TYR B 1 5 ? 27.463 28.567 34.858 1.00 22.92 5 TYR B CA 1
ATOM 735 C C . TYR B 1 5 ? 27.562 30.057 34.799 1.00 18.02 5 TYR B C 1
ATOM 736 O O . TYR B 1 5 ? 26.751 30.769 35.388 1.00 20.62 5 TYR B O 1
ATOM 745 N N . GLN B 1 6 ? 28.545 30.544 34.066 1.00 16.23 6 GLN B N 1
ATOM 746 C CA . GLN B 1 6 ? 28.677 31.962 33.907 1.00 22.28 6 GLN B CA 1
ATOM 747 C C . GLN B 1 6 ? 28.440 32.312 32.455 1.00 26.73 6 GLN B C 1
ATOM 748 O O . GLN B 1 6 ? 28.651 31.499 31.565 1.00 29.96 6 GLN B O 1
ATOM 754 N N . PHE B 1 7 ? 28.008 33.543 32.238 1.00 28.69 7 PHE B N 1
ATOM 755 C CA . PHE B 1 7 ? 27.620 34.005 30.917 1.00 30.95 7 PHE B CA 1
ATOM 756 C C . PHE B 1 7 ? 28.236 35.366 30.642 1.00 31.49 7 PHE B C 1
ATOM 757 O O . PHE B 1 7 ? 28.306 36.219 31.521 1.00 33.43 7 PHE B O 1
ATOM 765 N N . HIS B 1 8 ? 28.714 35.568 29.427 1.00 38.57 8 HIS B N 1
ATOM 766 C CA . HIS B 1 8 ? 29.339 36.842 29.130 1.00 46.80 8 HIS B CA 1
ATOM 767 C C . HIS B 1 8 ? 28.276 37.929 29.031 1.00 43.26 8 HIS B C 1
ATOM 768 O O . HIS B 1 8 ? 28.604 39.113 28.997 1.00 42.79 8 HIS B O 1
ATOM 775 N N . SER B 1 9 ? 27.002 37.526 29.017 1.00 41.28 9 SER B N 1
ATOM 776 C CA . SER B 1 9 ? 25.889 38.485 28.937 1.00 37.11 9 SER B CA 1
ATOM 777 C C . SER B 1 9 ? 24.568 37.946 29.481 1.00 32.40 9 SER B C 1
ATOM 778 O O . SER B 1 9 ? 24.380 36.745 29.595 1.00 30.44 9 SER B O 1
ATOM 781 N N . PHE B 1 10 ? 23.655 38.836 29.841 1.00 34.06 10 PHE B N 1
ATOM 782 C CA . PHE B 1 10 ? 22.329 38.394 30.265 1.00 32.43 10 PHE B CA 1
ATOM 783 C C . PHE B 1 10 ? 21.540 37.818 29.090 1.00 33.50 10 PHE B C 1
ATOM 784 O O . PHE B 1 10 ? 20.686 36.949 29.274 1.00 37.40 10 PHE B O 1
ATOM 792 N N . GLU B 1 11 ? 21.830 38.295 27.884 1.00 33.90 11 GLU B N 1
ATOM 793 C CA . GLU B 1 11 ? 21.206 37.759 26.678 1.00 36.95 11 GLU B CA 1
ATOM 794 C C . GLU B 1 11 ? 21.373 36.243 26.630 1.00 36.64 11 GLU B C 1
ATOM 795 O O . GLU B 1 11 ? 20.424 35.513 26.338 1.00 38.91 11 GLU B O 1
ATOM 801 N N . ASP B 1 12 ? 22.574 35.751 26.915 1.00 31.61 12 ASP B N 1
ATOM 802 C CA . ASP B 1 12 ? 22.781 34.308 26.837 1.00 36.06 12 ASP B CA 1
ATOM 803 C C . ASP B 1 12 ? 21.845 33.537 27.772 1.00 31.33 12 ASP B C 1
ATOM 804 O O . ASP B 1 12 ? 21.396 32.448 27.451 1.00 36.66 12 ASP B O 1
ATOM 809 N N . ILE B 1 13 ? 21.541 34.114 28.924 1.00 29.39 13 ILE B N 1
ATOM 810 C CA . ILE B 1 13 ? 20.666 33.458 29.881 1.00 30.14 13 ILE B CA 1
ATOM 811 C C . ILE B 1 13 ? 19.230 33.544 29.412 1.00 26.49 13 ILE B C 1
ATOM 812 O O . ILE B 1 13 ? 18.418 32.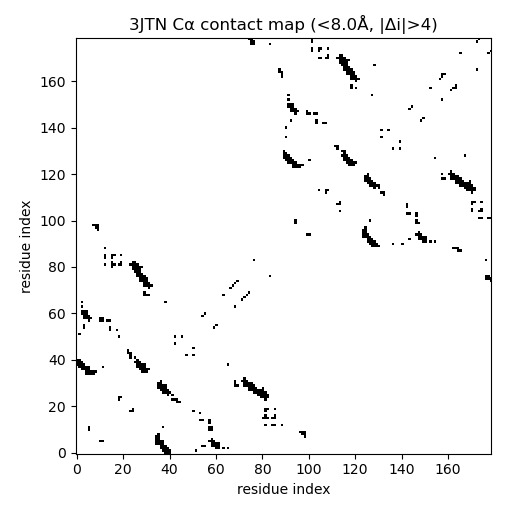648 29.659 1.00 27.91 13 ILE B O 1
ATOM 817 N N . ILE B 1 14 ? 18.929 34.640 28.736 1.00 25.90 14 ILE B N 1
ATOM 818 C CA . ILE B 1 14 ? 17.630 34.819 28.125 1.00 27.08 14 ILE B CA 1
ATOM 819 C C . ILE B 1 14 ? 17.436 33.753 27.058 1.00 28.07 14 ILE B C 1
ATOM 820 O O . ILE B 1 14 ? 16.467 33.017 27.088 1.00 22.70 14 ILE B O 1
ATOM 825 N N . GLN B 1 15 ? 18.382 33.650 26.136 1.00 29.11 15 GLN B N 1
ATOM 826 C CA . GLN B 1 15 ? 18.298 32.650 25.092 1.00 32.21 15 GLN B CA 1
ATOM 827 C C . GLN B 1 15 ? 18.310 31.252 25.688 1.00 36.37 15 GLN B C 1
ATOM 828 O O . GLN B 1 15 ? 17.494 30.400 25.326 1.00 39.60 15 GLN B O 1
ATOM 834 N N . LEU B 1 16 ? 19.232 31.030 26.616 1.00 33.15 16 LEU B N 1
ATOM 835 C CA . LEU B 1 16 ? 19.339 29.759 27.324 1.00 26.76 16 LEU B CA 1
ATOM 836 C C . LEU B 1 16 ? 18.024 29.266 27.914 1.00 23.18 16 LEU B C 1
ATOM 837 O O . LEU B 1 16 ? 17.719 28.081 27.841 1.00 23.94 16 LEU B O 1
ATOM 842 N N . SER B 1 17 ? 17.269 30.170 28.536 1.00 23.10 17 SER B N 1
ATOM 843 C CA . SER B 1 17 ? 16.089 29.783 29.301 1.00 27.80 17 SER B CA 1
ATOM 844 C C . SER B 1 17 ? 14.961 29.228 28.435 1.00 32.22 17 SER B C 1
ATOM 845 O O . SER B 1 17 ? 14.044 28.592 28.949 1.00 34.42 17 SER B O 1
ATOM 848 N N . GLU B 1 18 ? 15.020 29.477 27.131 1.00 35.05 18 GLU B N 1
ATOM 849 C CA . GLU B 1 18 ? 14.052 28.893 26.210 1.00 40.49 18 GLU B CA 1
ATOM 850 C C . GLU B 1 18 ? 14.252 27.398 26.246 1.00 39.48 18 GLU B C 1
ATOM 851 O O . GLU B 1 18 ? 13.295 26.627 26.323 1.00 41.94 18 GLU B O 1
ATOM 857 N N . SER B 1 19 ? 15.514 26.990 26.191 1.00 32.51 19 SER B N 1
ATOM 858 C CA . SER B 1 19 ? 15.835 25.580 26.256 1.00 27.87 19 SER B CA 1
ATOM 859 C C . SER B 1 19 ? 15.573 25.048 27.653 1.00 25.94 19 SER B C 1
ATOM 860 O O . SER B 1 19 ? 15.086 23.946 27.820 1.00 31.86 19 SER B O 1
ATOM 863 N N . LEU B 1 20 ? 15.860 25.836 28.672 1.00 24.28 20 LEU B N 1
ATOM 864 C CA . LEU B 1 20 ? 15.617 25.339 30.017 1.00 25.94 20 LEU B CA 1
ATOM 865 C C . LEU B 1 20 ? 14.128 25.136 30.225 1.00 26.23 20 LEU B C 1
ATOM 866 O O . LEU B 1 20 ? 13.693 24.087 30.687 1.00 32.28 20 LEU B O 1
ATOM 871 N N . GLN B 1 21 ? 13.342 26.140 29.875 1.00 27.51 21 GLN B N 1
ATOM 872 C CA . GLN B 1 21 ? 11.903 26.048 30.074 1.00 28.99 21 GLN B CA 1
ATOM 873 C C . GLN B 1 21 ? 11.316 24.881 29.281 1.00 34.40 21 GLN B C 1
ATOM 874 O O . GLN B 1 21 ? 10.475 24.125 29.780 1.00 41.46 21 GLN B O 1
ATOM 880 N N . ARG B 1 22 ? 11.753 24.743 28.039 1.00 33.33 22 ARG B N 1
ATOM 881 C CA . ARG B 1 22 ? 11.250 23.684 27.188 1.00 40.39 22 ARG B CA 1
ATOM 882 C C . ARG B 1 22 ? 11.622 22.337 27.791 1.00 43.08 22 ARG B C 1
ATOM 883 O O . ARG B 1 22 ? 10.847 21.381 27.752 1.00 43.22 22 ARG B O 1
ATOM 891 N N . ILE B 1 23 ? 12.820 22.277 28.361 1.00 39.00 23 ILE B N 1
ATOM 892 C CA . ILE B 1 23 ? 13.305 21.069 29.011 1.00 38.37 23 ILE B CA 1
ATOM 893 C C . ILE B 1 23 ? 12.614 20.836 30.350 1.00 38.71 23 ILE B C 1
ATOM 894 O O . ILE B 1 23 ? 12.811 19.806 30.989 1.00 43.70 23 ILE B O 1
ATOM 899 N N . GLY B 1 24 ? 11.797 21.784 30.786 1.00 32.86 24 GLY B N 1
ATOM 900 C CA . GLY B 1 24 ? 11.092 21.601 32.044 1.00 34.49 24 GLY B CA 1
ATOM 901 C C . GLY B 1 24 ? 11.828 22.191 33.233 1.00 36.12 24 GLY B C 1
ATOM 902 O O . GLY B 1 24 ? 11.362 22.114 34.370 1.00 37.74 24 GLY B O 1
ATOM 903 N N . ILE B 1 25 ? 12.986 22.784 32.970 1.00 32.23 25 ILE B N 1
ATOM 904 C CA . ILE B 1 25 ? 13.739 23.464 34.015 1.00 34.35 25 ILE B CA 1
ATOM 905 C C . ILE B 1 25 ? 13.309 24.921 34.021 1.00 39.30 25 ILE B C 1
ATOM 906 O O . ILE B 1 25 ? 13.651 25.692 33.122 1.00 45.20 25 ILE B O 1
ATOM 911 N N . THR B 1 26 ? 12.527 25.288 35.025 1.00 36.86 26 THR B N 1
ATOM 912 C CA . THR B 1 26 ? 11.949 26.613 35.074 1.00 37.82 26 THR B CA 1
ATOM 913 C C . THR B 1 26 ? 12.371 27.386 36.325 1.00 38.21 26 THR B C 1
ATOM 914 O O . THR B 1 26 ? 11.841 28.464 36.619 1.00 37.95 26 THR B O 1
ATOM 918 N N . GLY B 1 27 ? 13.330 26.830 37.061 1.00 34.97 27 GLY B N 1
ATOM 919 C CA . GLY B 1 27 ? 13.815 27.478 38.261 1.00 31.46 27 GLY B CA 1
ATOM 920 C C . GLY B 1 27 ? 15.137 28.164 37.975 1.00 28.67 27 GLY B C 1
ATOM 921 O O . GLY B 1 27 ? 15.277 28.874 36.982 1.00 23.14 27 GLY B O 1
ATOM 922 N N . GLY B 1 28 ? 16.126 27.943 38.833 1.00 29.44 28 GLY B N 1
ATOM 923 C CA . G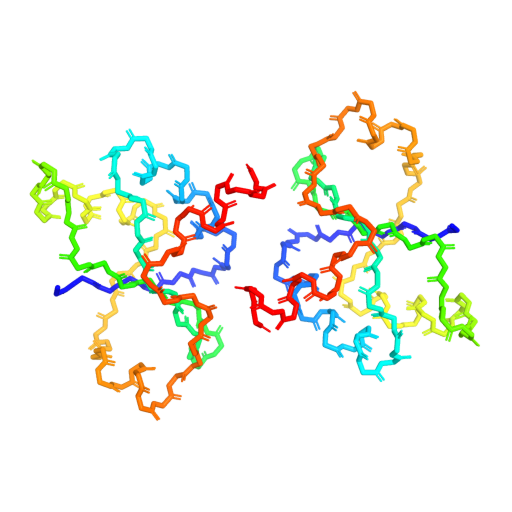LY B 1 28 ? 17.418 28.550 38.605 1.00 27.20 28 GLY B CA 1
ATOM 924 C C . GLY B 1 28 ? 17.514 29.916 39.244 1.00 27.60 28 GLY B C 1
ATOM 925 O O . GLY B 1 28 ? 16.520 30.622 39.421 1.00 25.14 28 GLY B O 1
ATOM 926 N N . THR B 1 29 ? 18.732 30.287 39.601 1.00 25.46 29 THR B N 1
ATOM 927 C CA . THR B 1 29 ? 18.964 31.528 40.295 1.00 26.70 29 THR B CA 1
ATOM 928 C C . THR B 1 29 ? 20.016 32.277 39.530 1.00 26.67 29 THR B C 1
ATOM 929 O O . THR B 1 29 ? 21.057 31.724 39.177 1.00 25.77 29 THR B O 1
ATOM 933 N N . VAL B 1 30 ? 19.739 33.536 39.242 1.00 24.56 30 VAL B N 1
ATOM 934 C CA . VAL B 1 30 ? 20.700 34.311 38.486 1.00 26.33 30 VAL B CA 1
ATOM 935 C C . VAL B 1 30 ? 21.358 35.332 39.378 1.00 26.88 30 VAL B C 1
ATOM 936 O O . VAL B 1 30 ? 20.683 36.028 40.133 1.00 26.73 30 VAL B O 1
ATOM 940 N N . TYR B 1 31 ? 22.687 35.383 39.306 1.00 25.19 31 TYR B N 1
ATOM 941 C CA . TYR B 1 31 ? 23.465 36.362 40.025 1.00 25.90 31 TYR B CA 1
ATOM 942 C C . TYR B 1 31 ? 24.212 37.217 39.039 1.00 26.61 31 TYR B C 1
ATOM 943 O O . TYR B 1 31 ? 24.660 36.740 38.005 1.00 31.36 31 TYR B O 1
ATOM 952 N N . HIS B 1 32 ? 24.373 38.484 39.372 1.00 26.11 32 HIS B N 1
ATOM 953 C CA . HIS B 1 32 ? 25.347 39.284 38.680 1.00 29.31 32 HIS B CA 1
ATOM 954 C C . HIS B 1 32 ? 26.475 39.457 39.660 1.00 31.20 32 HIS B C 1
ATOM 955 O O . HIS B 1 32 ? 26.294 40.005 40.749 1.00 27.20 32 HIS B O 1
ATOM 962 N N . TYR B 1 33 ? 27.640 38.959 39.277 1.00 30.95 33 TYR B N 1
ATOM 963 C CA . TYR B 1 33 ? 28.811 39.100 40.102 1.00 31.61 33 TYR B CA 1
ATOM 964 C C . TYR B 1 33 ? 30.038 39.346 39.232 1.00 31.77 33 TYR B C 1
ATOM 965 O O . TYR B 1 33 ? 30.190 38.748 38.172 1.00 26.29 33 TYR B O 1
ATOM 974 N N . ASP B 1 34 ? 30.881 40.277 39.664 1.00 37.36 34 ASP B N 1
ATOM 975 C CA . ASP B 1 34 ? 32.145 40.536 38.994 1.00 40.87 34 ASP B CA 1
ATOM 976 C C . ASP B 1 34 ? 31.963 40.715 37.481 1.00 39.03 34 ASP B C 1
ATOM 977 O O . ASP B 1 34 ? 32.708 40.140 36.685 1.00 37.94 34 ASP B O 1
ATOM 982 N N . GLY B 1 35 ? 30.968 41.506 37.085 1.00 35.67 35 GLY B N 1
ATOM 983 C CA . GLY B 1 35 ? 30.772 41.825 35.678 1.00 37.12 35 GLY B CA 1
ATOM 984 C C . GLY B 1 35 ? 30.099 40.733 34.855 1.00 36.71 35 GLY B C 1
ATOM 985 O O . GLY B 1 35 ? 29.820 40.920 33.667 1.00 38.11 35 GLY B O 1
ATOM 986 N N . GLN B 1 36 ? 29.848 39.589 35.483 1.00 35.55 36 GLN B N 1
ATOM 987 C CA . GLN B 1 36 ? 29.277 38.434 34.800 1.00 37.03 36 GLN B CA 1
ATOM 988 C C . GLN B 1 36 ? 27.917 38.104 35.375 1.00 33.25 36 GLN B C 1
ATOM 989 O O . GLN B 1 36 ? 27.609 38.486 36.502 1.00 26.62 36 GLN B O 1
ATOM 995 N N . TYR B 1 37 ? 27.126 37.363 34.606 1.00 31.47 37 TYR B N 1
ATOM 996 C CA . TYR B 1 37 ? 25.868 36.819 35.093 1.00 30.58 37 TYR B CA 1
ATOM 997 C C . TYR B 1 37 ? 26.047 35.346 35.308 1.00 28.39 37 TYR B C 1
ATOM 998 O O . TYR B 1 37 ? 26.628 34.675 34.480 1.00 32.65 37 TYR B O 1
ATOM 1007 N N . PHE B 1 38 ? 25.545 34.857 36.432 1.00 25.08 38 PHE B N 1
ATOM 1008 C CA . PHE B 1 38 ? 25.667 33.467 36.792 1.00 22.02 38 PHE B CA 1
ATOM 1009 C C . PHE B 1 38 ? 24.295 32.851 36.926 1.00 23.26 38 PHE B C 1
ATOM 1010 O O . PHE B 1 38 ? 23.374 33.473 37.447 1.00 24.27 38 PHE B O 1
ATOM 1018 N N . LEU B 1 39 ? 24.179 31.624 36.444 1.00 22.80 39 LEU B N 1
ATOM 1019 C CA . LEU B 1 39 ? 22.986 30.823 36.619 1.00 28.34 39 LEU B CA 1
ATOM 1020 C C . LEU B 1 39 ? 23.323 29.605 37.459 1.00 27.96 39 LEU B C 1
ATOM 1021 O O . LEU B 1 39 ? 24.167 28.782 37.098 1.00 27.57 39 LEU B O 1
ATOM 1026 N N . SER B 1 40 ? 22.647 29.506 38.590 1.00 24.85 40 SER B N 1
ATOM 1027 C CA . SER B 1 40 ? 22.805 28.399 39.504 1.00 22.15 40 SER B CA 1
ATOM 1028 C C . SER B 1 40 ? 21.530 27.576 39.404 1.00 26.97 40 SER B C 1
ATOM 1029 O O . SER B 1 40 ? 20.423 28.119 39.508 1.00 24.66 40 SER B O 1
ATOM 1032 N N . LEU B 1 41 ? 21.679 26.278 39.161 1.00 29.24 41 LEU B N 1
ATOM 1033 C CA . LEU B 1 41 ? 20.553 25.358 39.133 1.00 33.16 41 LEU B CA 1
ATOM 1034 C C . LEU B 1 41 ? 20.705 24.358 40.282 1.00 40.59 41 LEU B C 1
ATOM 1035 O O . LEU B 1 41 ? 21.610 23.512 40.278 1.00 35.22 41 LEU B O 1
ATOM 1040 N N . GLU B 1 42 ? 19.843 24.476 41.285 1.00 47.71 42 GLU B N 1
ATOM 1041 C CA . GLU B 1 42 ? 19.855 23.539 42.395 1.00 55.41 42 GLU B CA 1
ATOM 1042 C C . GLU B 1 42 ? 19.234 22.196 41.988 1.00 63.41 42 GLU B C 1
ATOM 1043 O O . GLU B 1 42 ? 19.735 21.140 42.372 1.00 67.68 42 GLU B O 1
ATOM 1049 N N . ASP B 1 43 ? 18.158 22.225 41.204 1.00 67.30 43 ASP B N 1
ATOM 1050 C CA . ASP B 1 43 ? 17.569 20.972 40.716 1.00 72.55 43 ASP B CA 1
ATOM 1051 C C . ASP B 1 43 ? 17.258 20.993 39.215 1.00 70.43 43 ASP B C 1
ATOM 1052 O O . ASP B 1 43 ? 16.932 22.039 38.647 1.00 69.64 43 ASP B O 1
ATOM 1057 N N . LEU B 1 44 ? 17.358 19.820 38.591 1.00 67.88 44 LEU B N 1
ATOM 1058 C CA . LEU B 1 44 ? 17.398 19.704 37.136 1.00 66.38 44 LEU B CA 1
ATOM 1059 C C . LEU B 1 44 ? 16.118 19.165 36.508 1.00 70.30 44 LEU B C 1
ATOM 1060 O O . LEU B 1 44 ? 16.114 18.810 35.333 1.00 70.75 44 LEU B O 1
ATOM 1065 N N . GLY B 1 45 ? 15.043 19.103 37.287 1.00 74.50 45 GLY B N 1
ATOM 1066 C CA . GLY B 1 45 ? 13.738 18.720 36.774 1.00 77.33 45 GLY B CA 1
ATOM 1067 C C . GLY B 1 45 ? 13.643 17.324 36.181 1.00 80.90 45 GLY B C 1
ATOM 1068 O O . GLY B 1 45 ? 12.892 17.113 35.222 1.00 82.64 45 GLY B O 1
ATOM 1069 N N . SER B 1 46 ? 14.397 16.385 36.757 1.00 80.57 46 SER B N 1
ATOM 1070 C CA . SER B 1 46 ? 14.448 14.983 36.317 1.00 80.75 46 SER B CA 1
ATOM 1071 C C . SER B 1 46 ? 15.506 14.731 35.237 1.00 79.53 46 SER B C 1
ATOM 1072 O O . SER B 1 46 ? 15.632 13.617 34.727 1.00 81.52 46 SER B O 1
ATOM 1075 N N . HIS B 1 47 ? 16.273 15.762 34.898 1.00 76.59 47 HIS B N 1
ATOM 1076 C CA . HIS B 1 47 ? 17.288 15.637 33.859 1.00 73.92 47 HIS B CA 1
ATOM 1077 C C . HIS B 1 47 ? 18.647 15.347 34.477 1.00 67.34 47 HIS B C 1
ATOM 1078 O O . HIS B 1 47 ? 18.840 15.523 35.678 1.00 64.79 47 HIS B O 1
ATOM 1085 N N . THR B 1 48 ? 19.581 14.887 33.652 1.00 65.45 48 THR B N 1
ATOM 1086 C CA . THR B 1 48 ? 20.939 14.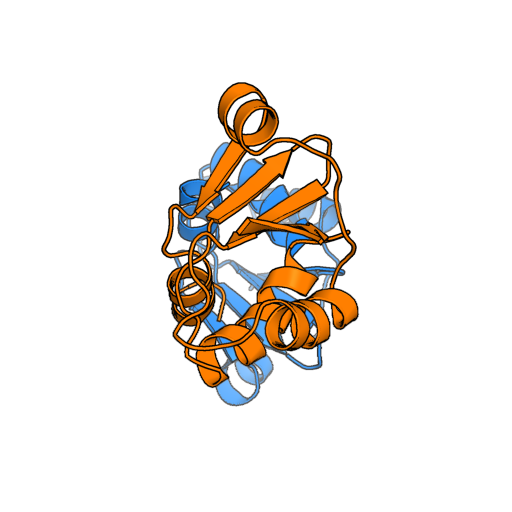633 34.109 1.00 64.63 48 THR B CA 1
ATOM 1087 C C . THR B 1 48 ? 21.750 15.921 33.998 1.00 63.11 48 THR B C 1
ATOM 1088 O O . THR B 1 48 ? 21.522 16.730 33.092 1.00 62.39 48 THR B O 1
ATOM 1092 N N . ALA B 1 49 ? 22.675 16.121 34.932 1.00 59.93 49 ALA B N 1
ATOM 1093 C CA . ALA B 1 49 ? 23.561 17.278 34.891 1.00 59.13 49 ALA B CA 1
ATOM 1094 C C . ALA B 1 49 ? 24.215 17.372 33.523 1.00 59.64 49 ALA B C 1
ATOM 1095 O O . ALA B 1 49 ? 24.246 18.439 32.912 1.00 59.33 49 ALA B O 1
ATOM 1097 N N . GLU B 1 50 ? 24.734 16.243 33.050 1.00 60.71 50 GLU B N 1
ATOM 1098 C CA . GLU B 1 50 ? 25.417 16.191 31.767 1.00 61.96 50 GLU B CA 1
ATOM 1099 C C . GLU B 1 50 ? 24.506 16.700 30.647 1.00 60.90 50 GLU B C 1
ATOM 1100 O O . GLU B 1 50 ? 24.965 17.395 29.740 1.00 63.29 50 GLU B O 1
ATOM 1106 N N . GLY B 1 51 ? 23.217 16.368 30.724 1.00 55.29 51 GLY B N 1
ATOM 1107 C CA . GLY B 1 51 ? 22.244 16.813 29.735 1.00 49.94 51 GLY B CA 1
ATOM 1108 C C . GLY B 1 51 ? 21.917 18.295 29.832 1.00 43.60 51 GLY B C 1
ATOM 1109 O O . GLY B 1 51 ? 21.724 18.981 28.820 1.00 43.41 51 GLY B O 1
ATOM 1110 N N . VAL B 1 52 ? 21.852 18.792 31.061 1.00 36.69 52 VAL B N 1
ATOM 1111 C CA . VAL B 1 52 ? 21.621 20.209 31.304 1.00 37.20 52 VAL B CA 1
ATOM 1112 C C . VAL B 1 52 ? 22.863 21.040 30.955 1.00 37.30 52 VAL B C 1
ATOM 1113 O O . VAL B 1 52 ? 22.765 22.096 30.320 1.00 36.69 52 VAL B O 1
ATOM 1117 N N . VAL B 1 53 ? 24.033 20.557 31.358 1.00 38.68 53 VAL B N 1
ATOM 1118 C CA . VAL B 1 53 ? 25.284 21.241 31.022 1.00 42.22 53 VAL B CA 1
ATOM 1119 C C . VAL B 1 53 ? 25.499 21.258 29.504 1.00 42.74 53 VAL B C 1
ATOM 1120 O O . VAL B 1 53 ? 26.075 22.194 28.952 1.00 42.03 53 VAL B O 1
ATOM 1124 N N . ALA B 1 54 ? 25.017 20.223 28.826 1.00 46.43 54 ALA B N 1
ATOM 1125 C CA . ALA B 1 54 ? 25.039 20.214 27.373 1.00 45.76 54 ALA B CA 1
ATOM 1126 C C . ALA B 1 54 ? 24.341 21.481 26.905 1.00 44.65 54 ALA B C 1
ATOM 1127 O O . ALA B 1 54 ? 24.886 22.252 26.120 1.00 49.78 54 ALA B O 1
ATOM 1129 N N . VAL B 1 55 ? 23.141 21.706 27.427 1.00 42.21 55 VAL B N 1
ATOM 1130 C CA . VAL B 1 55 ? 22.372 22.918 27.138 1.00 42.70 55 VAL B CA 1
ATOM 1131 C C . VAL B 1 55 ? 23.100 24.188 27.561 1.00 39.91 55 VAL B C 1
ATOM 1132 O O . VAL B 1 55 ? 23.148 25.160 26.817 1.00 39.91 55 VAL B O 1
ATOM 1136 N N . LEU B 1 56 ? 23.657 24.175 28.770 1.00 36.85 56 LEU B N 1
ATOM 1137 C CA . LEU B 1 56 ? 24.267 25.367 29.337 1.00 35.00 56 LEU B CA 1
ATOM 1138 C C . LEU B 1 56 ? 25.526 25.798 28.599 1.00 34.03 56 LEU B C 1
ATOM 1139 O O . LEU B 1 56 ? 25.797 26.991 28.472 1.00 32.27 56 LEU B O 1
ATOM 1144 N N . ALA B 1 57 ? 26.290 24.817 28.128 1.00 38.16 57 ALA B N 1
ATOM 1145 C CA . ALA B 1 57 ? 27.581 25.048 27.494 1.00 39.29 57 ALA B CA 1
ATOM 1146 C C . ALA B 1 57 ? 27.464 25.828 26.195 1.00 44.06 57 ALA B C 1
ATOM 1147 O O . ALA B 1 57 ? 28.413 26.482 25.764 1.00 45.30 57 ALA B O 1
ATOM 1149 N N . GLU B 1 58 ? 26.303 25.761 25.559 1.00 47.44 58 GLU B N 1
ATOM 1150 C CA . GLU B 1 58 ? 26.101 26.526 24.338 1.00 48.71 58 GLU B CA 1
ATOM 1151 C C . GLU B 1 58 ? 26.121 28.019 24.642 1.00 48.40 58 GLU B C 1
ATOM 1152 O O . GLU B 1 58 ? 26.716 28.804 23.904 1.00 49.32 58 GLU B O 1
ATOM 1158 N N . TYR B 1 59 ? 25.500 28.409 25.751 1.00 45.90 59 TYR B N 1
ATOM 1159 C CA . TYR B 1 59 ? 25.372 29.827 26.071 1.00 44.41 59 TYR B CA 1
ATOM 1160 C C . TYR B 1 59 ? 26.399 30.340 27.088 1.00 39.59 59 TYR B C 1
ATOM 1161 O O . TYR B 1 59 ? 26.607 31.543 27.201 1.00 40.48 59 TYR B O 1
ATOM 1170 N N . GLY B 1 60 ? 27.041 29.437 27.822 1.00 34.80 60 GLY B N 1
ATOM 1171 C CA . GLY B 1 60 ? 27.882 29.856 28.926 1.00 35.43 60 GLY B CA 1
ATOM 1172 C C . GLY B 1 60 ? 29.049 28.920 29.177 1.00 37.90 60 GLY B C 1
ATOM 1173 O O . GLY B 1 60 ? 29.348 28.051 28.361 1.00 40.65 60 GLY B O 1
ATOM 1174 N N . ASN B 1 61 ? 29.701 29.096 30.318 1.00 31.44 61 ASN B N 1
ATOM 1175 C CA . ASN B 1 61 ? 30.887 28.334 30.637 1.00 36.25 61 ASN B CA 1
ATOM 1176 C C . ASN B 1 61 ? 30.883 27.988 32.107 1.00 32.29 61 ASN B C 1
ATOM 1177 O O . ASN B 1 61 ? 30.293 28.708 32.914 1.00 25.08 61 ASN B O 1
ATOM 1182 N N . PRO B 1 62 ? 31.567 26.895 32.468 1.00 31.55 62 PRO B N 1
ATOM 1183 C CA . PRO B 1 62 ? 31.609 26.529 33.880 1.00 31.08 62 PRO B CA 1
ATOM 1184 C C . PRO B 1 62 ? 32.172 27.678 34.702 1.00 28.64 62 PRO B C 1
ATOM 1185 O O . PRO B 1 62 ? 32.795 28.602 34.178 1.00 28.78 62 PRO B O 1
ATOM 1189 N N . THR B 1 63 ? 31.919 27.629 35.996 1.00 30.57 63 THR B N 1
ATOM 1190 C CA . THR B 1 63 ? 32.540 28.546 36.914 1.00 29.14 63 THR B CA 1
ATOM 1191 C C . THR B 1 63 ? 32.904 27.790 38.172 1.00 29.89 63 THR B C 1
ATOM 1192 O O . THR B 1 63 ? 32.134 26.967 38.664 1.00 33.14 63 THR B O 1
ATOM 1196 N N . THR B 1 64 ? 34.080 28.079 38.701 1.00 22.86 64 THR B N 1
ATOM 1197 C CA . THR B 1 64 ? 34.505 27.455 39.934 1.00 26.60 64 THR B CA 1
ATOM 1198 C C . THR B 1 64 ? 33.985 28.228 41.134 1.00 29.57 64 THR B C 1
ATOM 1199 O O . THR B 1 64 ? 34.194 27.808 42.268 1.00 36.62 64 THR B O 1
ATOM 1203 N N . LEU B 1 65 ? 33.310 29.351 40.896 1.00 25.00 65 LEU B N 1
ATOM 1204 C CA . LEU B 1 65 ? 32.781 30.158 42.001 1.00 27.71 65 LEU B CA 1
ATOM 1205 C C . LEU B 1 65 ? 31.910 29.333 42.929 1.00 26.37 65 LEU B C 1
ATOM 1206 O O . LEU B 1 65 ? 31.295 28.348 42.533 1.00 25.44 65 LEU B O 1
ATOM 1211 N N . THR B 1 66 ? 31.859 29.728 44.184 1.00 23.32 66 THR B N 1
ATOM 1212 C CA . THR B 1 66 ? 31.011 29.013 45.096 1.00 29.16 66 THR B CA 1
ATOM 1213 C C . THR B 1 66 ? 29.724 29.775 45.058 1.00 31.24 66 THR B C 1
ATOM 1214 O O . THR B 1 66 ? 29.707 30.983 44.774 1.00 29.87 66 THR B O 1
ATOM 1218 N N . ILE B 1 67 ? 28.639 29.066 45.311 1.00 29.62 67 ILE B N 1
ATOM 1219 C CA . ILE B 1 67 ? 27.358 29.712 45.459 1.00 33.24 67 ILE B CA 1
ATOM 1220 C C . ILE B 1 67 ? 27.435 30.679 46.639 1.00 38.82 67 ILE B C 1
ATOM 1221 O O . ILE B 1 67 ? 26.788 31.727 46.639 1.00 42.63 67 ILE B O 1
ATOM 1226 N N . TYR B 1 68 ? 28.249 30.330 47.635 1.00 42.25 68 TYR B N 1
ATOM 1227 C CA . TYR B 1 68 ? 28.420 31.172 48.816 1.00 40.92 68 TYR B CA 1
ATOM 1228 C C . TYR B 1 68 ? 29.014 32.524 48.451 1.00 38.31 68 TYR B C 1
ATOM 1229 O O . TYR B 1 68 ? 28.553 33.560 48.917 1.00 43.66 68 TYR B O 1
ATOM 1238 N N . ARG B 1 69 ? 30.042 32.514 47.620 1.00 32.86 69 ARG B N 1
ATOM 1239 C CA . ARG B 1 69 ? 30.609 33.756 47.121 1.00 34.51 69 ARG B CA 1
ATOM 1240 C C . ARG B 1 69 ? 29.523 34.531 46.387 1.00 34.17 69 ARG B C 1
ATOM 1241 O O . ARG B 1 69 ? 29.360 35.730 46.585 1.00 32.84 69 ARG B O 1
ATOM 1249 N N . LEU B 1 70 ? 28.782 33.847 45.530 1.00 31.46 70 LEU B N 1
ATOM 1250 C CA . LEU B 1 70 ? 27.747 34.520 44.751 1.00 34.78 70 LEU B CA 1
ATOM 1251 C C . LEU B 1 70 ? 26.697 35.170 45.644 1.00 40.34 70 LEU B C 1
ATOM 1252 O O . LEU B 1 70 ? 26.357 36.335 45.454 1.00 42.72 70 LEU B O 1
ATOM 1257 N N . GLN B 1 71 ? 26.203 34.437 46.636 1.00 43.88 71 GLN B N 1
ATOM 1258 C CA . GLN B 1 71 ? 25.254 35.030 47.579 1.00 51.33 71 GLN B CA 1
ATOM 1259 C C . GLN B 1 71 ? 25.884 36.158 48.408 1.00 53.85 71 GLN B C 1
ATOM 1260 O O . GLN B 1 71 ? 25.249 37.178 48.662 1.00 56.31 71 GLN B O 1
ATOM 1266 N N . GLU B 1 72 ? 27.135 35.980 48.816 1.00 53.91 72 GLU B N 1
ATOM 1267 C CA . GLU B 1 72 ? 27.787 36.931 49.720 1.00 57.90 72 GLU B CA 1
ATOM 1268 C C . GLU B 1 72 ? 28.345 38.165 49.032 1.00 59.60 72 GLU B C 1
ATOM 1269 O O . GLU B 1 72 ? 28.484 39.213 49.655 1.00 63.95 72 GLU B O 1
ATOM 1275 N N . TYR B 1 73 ? 28.672 38.041 47.753 1.00 58.48 73 TYR B N 1
ATOM 1276 C CA . TYR B 1 73 ? 29.354 39.113 47.042 1.00 60.84 73 TYR B CA 1
ATOM 1277 C C . TYR B 1 73 ? 28.696 39.477 45.714 1.00 59.49 73 TYR B C 1
ATOM 1278 O O . TYR B 1 73 ? 29.049 40.478 45.090 1.00 60.90 73 TYR B O 1
ATOM 1287 N N . GLY B 1 74 ? 27.750 38.659 45.270 1.00 56.54 74 GLY B N 1
ATOM 1288 C CA . GLY B 1 74 ? 27.085 38.922 44.011 1.00 53.18 74 GLY B CA 1
ATOM 1289 C C . GLY B 1 74 ? 25.706 39.508 44.211 1.00 52.57 74 GLY B C 1
ATOM 1290 O O . GLY B 1 74 ? 25.060 39.278 45.233 1.00 52.51 74 GLY B O 1
ATOM 1291 N N . LYS B 1 75 ? 25.251 40.273 43.226 1.00 52.12 75 LYS B N 1
ATOM 1292 C CA . LYS B 1 75 ? 23.901 40.808 43.247 1.00 47.39 75 LYS B CA 1
ATOM 1293 C C . LYS B 1 75 ? 22.957 39.694 42.820 1.00 46.43 75 LYS B C 1
ATOM 1294 O O . LYS B 1 75 ? 23.174 39.026 41.811 1.00 47.44 75 LYS B O 1
ATOM 1300 N N . LEU B 1 76 ? 21.920 39.479 43.613 1.00 42.01 76 LEU B N 1
ATOM 1301 C CA . LEU B 1 76 ? 20.979 38.410 43.347 1.00 39.89 76 LEU B CA 1
ATOM 1302 C C . LEU B 1 76 ? 19.914 38.919 42.384 1.00 37.60 76 LEU B C 1
ATOM 1303 O O . LEU B 1 76 ? 19.154 39.825 42.724 1.00 39.82 76 LEU B O 1
ATOM 1308 N N . ILE B 1 77 ? 19.877 38.360 41.175 1.00 38.06 77 ILE B N 1
ATOM 1309 C CA . ILE B 1 77 ? 18.983 38.869 40.133 1.00 38.56 77 ILE B CA 1
ATOM 1310 C C . ILE B 1 77 ? 17.620 38.140 40.102 1.00 38.31 77 ILE B C 1
ATOM 1311 O O . ILE B 1 77 ? 16.593 38.794 39.965 1.00 39.10 77 ILE B O 1
ATOM 1316 N N . MET B 1 78 ? 17.602 36.812 40.239 1.00 35.33 78 MET B N 1
ATOM 1317 C CA . MET B 1 78 ? 16.324 36.083 40.353 1.00 36.68 78 MET B CA 1
ATOM 1318 C C . MET B 1 78 ? 16.476 34.832 41.212 1.00 38.23 78 MET B C 1
ATOM 1319 O O . MET B 1 78 ? 17.405 34.051 41.011 1.00 41.57 78 MET B O 1
ATOM 1324 N N . ASP B 1 79 ? 15.549 34.647 42.153 1.00 42.04 79 ASP B N 1
ATOM 1325 C CA . ASP B 1 79 ? 15.607 33.583 43.172 1.00 45.99 79 ASP B CA 1
ATOM 1326 C C . ASP B 1 79 ? 14.859 32.293 42.828 1.00 44.25 79 ASP B C 1
ATOM 1327 O O . ASP B 1 79 ? 13.644 32.231 42.976 1.00 48.36 79 ASP B O 1
ATOM 1332 N N . GLY B 1 80 ? 15.575 31.252 42.426 1.00 40.83 80 GLY B N 1
ATOM 1333 C CA . GLY B 1 80 ? 14.948 29.953 42.238 1.00 40.87 80 GLY B CA 1
ATOM 1334 C C . GLY B 1 80 ? 13.876 29.911 41.164 1.00 34.72 80 GLY B C 1
ATOM 1335 O O . GLY B 1 80 ? 13.347 28.844 40.861 1.00 40.09 80 GLY B O 1
ATOM 1336 N N . ASN B 1 81 ? 13.556 31.066 40.587 1.00 28.25 81 ASN B N 1
ATOM 1337 C CA . ASN B 1 81 ? 12.523 31.152 39.547 1.00 33.80 81 ASN B CA 1
ATOM 1338 C C . ASN B 1 81 ? 13.057 31.808 38.295 1.00 30.31 81 ASN B C 1
ATOM 1339 O O . ASN B 1 81 ? 12.294 32.327 37.480 1.00 27.41 81 ASN B O 1
ATOM 1344 N N . ALA B 1 82 ? 14.381 31.811 38.150 1.00 24.18 82 ALA B N 1
ATOM 1345 C CA . ALA B 1 82 ? 15.019 32.556 37.077 1.00 23.50 82 ALA B CA 1
ATOM 1346 C C . ALA B 1 82 ? 14.420 32.275 35.702 1.00 25.30 82 ALA B C 1
ATOM 1347 O O . ALA B 1 82 ? 14.053 33.200 34.992 1.00 26.47 82 ALA B O 1
ATOM 1349 N N . VAL B 1 83 ? 14.315 31.008 35.319 1.00 28.04 83 VAL B N 1
ATOM 1350 C CA . VAL B 1 83 ? 13.856 30.683 33.968 1.00 28.83 83 VAL B CA 1
ATOM 1351 C C . VAL B 1 83 ? 12.399 31.099 33.763 1.00 31.50 83 VAL B C 1
ATOM 1352 O O . VAL B 1 83 ? 12.062 31.757 32.776 1.00 34.32 83 VAL B O 1
ATOM 1356 N N . GLU B 1 84 ? 11.533 30.732 34.700 1.00 31.52 84 GLU B N 1
ATOM 1357 C CA . GLU B 1 84 ? 10.160 31.200 34.646 1.00 29.46 84 GLU B CA 1
ATOM 1358 C C . GLU B 1 84 ? 10.083 32.728 34.571 1.00 33.11 84 GLU B C 1
ATOM 1359 O O . GLU B 1 84 ? 9.286 33.274 33.798 1.00 30.53 84 GLU B O 1
ATOM 1365 N N . THR B 1 85 ? 10.904 33.413 35.366 1.00 33.50 85 THR B N 1
ATOM 1366 C CA . THR B 1 85 ? 10.888 34.873 35.402 1.00 31.87 85 THR B CA 1
ATOM 1367 C C . THR B 1 85 ? 11.390 35.463 34.093 1.00 33.83 85 THR B C 1
ATOM 1368 O O . THR B 1 85 ? 10.818 36.422 33.572 1.00 33.72 85 THR B O 1
ATOM 1372 N N . ILE B 1 86 ? 12.467 34.896 33.564 1.00 27.59 86 ILE B N 1
ATOM 1373 C CA . ILE B 1 86 ? 12.947 35.312 32.260 1.00 26.80 86 ILE B CA 1
ATOM 1374 C C . ILE B 1 86 ? 11.907 35.040 31.167 1.00 33.20 86 ILE B C 1
ATOM 1375 O O . ILE B 1 86 ? 11.705 35.868 30.276 1.00 34.57 86 ILE B O 1
ATOM 1380 N N . GLN B 1 87 ? 11.250 33.884 31.232 1.00 33.99 87 GLN B N 1
ATOM 1381 C CA . GLN B 1 87 ? 10.271 33.528 30.210 1.00 35.96 87 GLN B CA 1
ATOM 1382 C C . GLN B 1 87 ? 9.015 34.411 30.194 1.00 38.36 87 GLN B C 1
ATOM 1383 O O . GLN B 1 87 ? 8.394 34.590 29.135 1.00 38.32 87 GLN B O 1
ATOM 1389 N N . THR B 1 88 ? 8.647 34.961 31.352 1.00 38.12 88 THR B N 1
ATOM 1390 C CA . THR B 1 88 ? 7.441 35.787 31.457 1.00 41.16 88 THR B CA 1
ATOM 1391 C C . THR B 1 88 ? 7.679 37.306 31.397 1.00 44.79 88 THR B C 1
ATOM 1392 O O . THR B 1 88 ? 6.762 38.057 31.092 1.00 49.67 88 THR B O 1
ATOM 1396 N N . HIS B 1 89 ? 8.890 37.766 31.700 1.00 4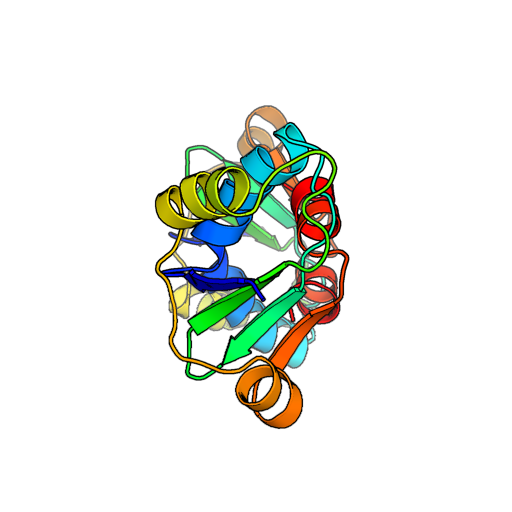0.81 89 HIS B N 1
ATOM 1397 C CA . HIS B 1 89 ? 9.139 39.203 31.814 1.00 36.21 89 HIS B CA 1
ATOM 1398 C C . HIS B 1 89 ? 10.162 39.711 30.815 1.00 39.39 89 HIS B C 1
ATOM 1399 O O . HIS B 1 89 ? 10.089 40.849 30.371 1.00 41.27 89 HIS B O 1
ATOM 1406 N N . PHE B 1 90 ? 11.149 38.885 30.501 1.00 43.23 90 PHE B N 1
ATOM 1407 C CA . PHE B 1 90 ? 12.209 39.294 29.587 1.00 47.92 90 PHE B CA 1
ATOM 1408 C C . PHE B 1 90 ? 12.102 38.386 28.375 1.00 49.16 90 PHE B C 1
ATOM 1409 O O . PHE B 1 90 ? 13.093 38.099 27.692 1.00 48.09 90 PHE B O 1
ATOM 1417 N N . SER B 1 91 ? 10.858 37.953 28.155 1.00 47.09 91 SER B N 1
ATOM 1418 C CA . SER B 1 91 ? 10.424 37.092 27.064 1.00 48.50 91 SER B CA 1
ATOM 1419 C C . SER B 1 91 ? 11.552 36.499 26.241 1.00 51.08 91 SER B C 1
ATOM 1420 O O . SER B 1 91 ? 11.596 35.287 26.055 1.00 55.56 91 SER B O 1
#

CATH classification: 3.30.70.1950

Sequence (179 aa):
DIIYQFHSFEDIIQLSESLQRIGITGGTVYHYDGQYFLSLEDLGSHTAEGVVAVLAEYGNPTTLTIYRLQEYGKLIMDGNAVETIQTHFDIIYQFHSFEDIIQLSESLQRIGITGGTVYHYDGQYFLSLEDLGSHTAEGVVAVLAEYGNPTTLTIYRLQEYGKLIMDGNAVETIQTHFS

Nearest PDB structures (foldseek):
  3jto-assembly6_F  TM=9.381E-01  e=1.413E-13  Bacillus subtilis
  2y1r-assembly14_N  TM=8.746E-01  e=1.446E-07  Bacillus subtilis
  3jtp-assembly1_A  TM=8.341E-01  e=1.636E-07  Bacillus subtilis
  2y1r-assembly13_M  TM=8.601E-01  e=3.218E-07  Bacillus subtilis
  2y1r-assembly15_O  TM=8.509E-01  e=2.366E-07  Bacillus subtilis

Solvent-accessible surface area: 9154 Å² total; per-residue (Å²): 180,13,25,15,52,1,154,16,0,35,31,1,12,100,0,1,88,26,0,76,183,23,56,5,66,22,8,16,0,17,60,41,130,60,57,15,5,1,16,2,159,97,34,44,114,70,74,45,122,30,0,48,60,27,0,56,132,57,4,94,88,25,139,50,75,66,125,98,0,102,107,122,23,114,86,16,7,97,46,65,0,2,85,12,0,28,90,36,42,131,14,29,10,50,1,139,7,0,34,18,0,9,89,0,0,88,30,0,74,196,31,47,4,56,22,10,19,0,2,58,36,118,58,54,11,4,0,10,1,146,119,18,42,118,67,90,39,137,39,1,41,58,31,0,53,137,64,5,88,93,20,139,59,77,71,140,88,0,95,107,134,14,114,55,8,6,89,49,65,0,0,98,16,0,31,87,85,0,34